Protein AF-A0A954KFU0-F1 (afdb_monomer_lite)

Structure (mmCIF, N/CA/C/O backbone):
data_AF-A0A954KFU0-F1
#
_entry.id   AF-A0A954KFU0-F1
#
loop_
_atom_site.group_PDB
_atom_site.id
_atom_site.type_symbol
_atom_site.label_atom_id
_atom_site.label_alt_id
_atom_site.label_comp_id
_atom_site.label_asym_id
_atom_site.label_entity_id
_atom_site.label_seq_id
_atom_site.pdbx_PDB_ins_code
_atom_site.Cartn_x
_atom_site.Cartn_y
_atom_site.Cartn_z
_atom_site.occupancy
_atom_site.B_iso_or_equiv
_atom_site.auth_seq_id
_atom_site.auth_comp_id
_atom_site.auth_asym_id
_atom_site.auth_atom_id
_atom_site.pdbx_PDB_model_num
ATOM 1 N N . MET A 1 1 ? -30.021 -4.198 41.284 1.00 68.00 1 MET A N 1
ATOM 2 C CA . MET A 1 1 ? -28.961 -3.948 40.284 1.00 68.00 1 MET A CA 1
ATOM 3 C C . MET A 1 1 ? -28.000 -5.117 40.344 1.00 68.00 1 MET A C 1
ATOM 5 O O . MET A 1 1 ? -27.569 -5.453 41.439 1.00 68.00 1 MET A O 1
ATOM 9 N N . SER A 1 2 ? -27.758 -5.790 39.220 1.00 88.75 2 SER A N 1
ATOM 10 C CA . SER A 1 2 ? -26.767 -6.870 39.154 1.00 88.75 2 SER A CA 1
ATOM 11 C C . SER A 1 2 ? -25.375 -6.255 38.984 1.00 88.75 2 SER A C 1
ATOM 13 O O . SER A 1 2 ? -25.244 -5.208 38.348 1.00 88.75 2 SER A O 1
ATOM 15 N N . VAL A 1 3 ? -24.348 -6.870 39.563 1.00 94.94 3 VAL A N 1
ATOM 16 C CA . VAL A 1 3 ? -22.954 -6.406 39.491 1.00 94.94 3 VAL A CA 1
ATOM 17 C C . VAL A 1 3 ? -22.068 -7.507 38.923 1.00 94.94 3 VAL A C 1
ATOM 19 O O . VAL A 1 3 ? -22.345 -8.693 39.093 1.00 94.94 3 VAL A O 1
ATOM 22 N N . LYS A 1 4 ? -20.997 -7.113 38.236 1.00 95.06 4 LYS A N 1
ATOM 23 C CA . LYS A 1 4 ? -19.943 -8.012 37.746 1.00 95.06 4 LYS A CA 1
ATOM 24 C C . LYS A 1 4 ? -18.574 -7.409 38.056 1.00 95.06 4 LYS A C 1
ATOM 26 O O . LYS A 1 4 ? -18.468 -6.205 38.284 1.00 95.06 4 LYS A O 1
ATOM 31 N N . LYS A 1 5 ? -17.520 -8.226 38.041 1.00 95.75 5 LYS A N 1
ATOM 32 C CA . LYS A 1 5 ? -16.142 -7.722 38.133 1.00 95.75 5 LYS A CA 1
ATOM 33 C C . LYS A 1 5 ? -15.626 -7.320 36.757 1.00 95.75 5 LYS A C 1
ATOM 35 O O . LYS A 1 5 ? -15.863 -8.017 35.771 1.00 95.75 5 LYS A O 1
ATOM 40 N N . CYS A 1 6 ? -14.912 -6.202 36.693 1.00 93.88 6 CYS A N 1
ATOM 41 C CA . CYS A 1 6 ? -14.172 -5.809 35.501 1.00 93.88 6 CYS A CA 1
ATOM 42 C C . CYS A 1 6 ? -13.038 -6.825 35.235 1.00 93.88 6 CYS A C 1
ATOM 44 O O . CYS A 1 6 ? -12.229 -7.048 36.134 1.00 93.88 6 CYS A O 1
ATOM 46 N N . PRO A 1 7 ? -12.911 -7.409 34.030 1.00 91.06 7 PRO A N 1
ATOM 47 C CA . PRO A 1 7 ? -11.851 -8.372 33.719 1.00 91.06 7 PRO A CA 1
ATOM 48 C C . PRO A 1 7 ? -10.450 -7.740 33.644 1.00 91.06 7 PRO A C 1
ATOM 50 O O . PRO A 1 7 ? -9.463 -8.465 33.647 1.00 91.06 7 PRO A O 1
ATOM 53 N N . PHE A 1 8 ? -10.353 -6.406 33.588 1.00 91.88 8 PHE A N 1
ATOM 54 C CA . PHE A 1 8 ? -9.085 -5.680 33.448 1.00 91.88 8 PHE A CA 1
ATOM 55 C C . PHE A 1 8 ? -8.528 -5.167 34.779 1.00 91.88 8 PHE A C 1
ATOM 57 O O . PHE A 1 8 ? -7.338 -5.294 35.037 1.00 91.88 8 PHE A O 1
ATOM 64 N N . CYS A 1 9 ? -9.381 -4.588 35.633 1.00 95.50 9 CYS A N 1
ATOM 65 C CA . CYS A 1 9 ? -8.960 -3.988 36.907 1.00 95.50 9 CYS A CA 1
ATOM 66 C C . CYS A 1 9 ? -9.577 -4.650 38.148 1.00 95.50 9 CYS A C 1
ATOM 68 O O . CYS A 1 9 ? -9.361 -4.164 39.249 1.00 95.50 9 CYS A O 1
ATOM 70 N N . ALA A 1 10 ? -10.367 -5.718 37.985 1.00 95.06 10 ALA A N 1
ATOM 71 C CA . ALA A 1 10 ? -11.030 -6.490 39.048 1.00 95.06 10 ALA A CA 1
ATOM 72 C C . ALA A 1 10 ? -12.052 -5.744 39.935 1.00 95.06 10 ALA A C 1
ATOM 74 O O . ALA A 1 10 ? -12.708 -6.384 40.760 1.00 95.06 10 ALA A O 1
ATOM 75 N N . GLU A 1 11 ? -12.240 -4.440 39.728 1.00 97.00 11 GLU A N 1
ATOM 76 C CA . GLU A 1 11 ? -13.223 -3.620 40.447 1.00 97.00 11 GLU A CA 1
ATOM 77 C C . GLU A 1 11 ? -14.678 -3.982 40.115 1.00 97.00 11 GLU A C 1
ATOM 79 O O . GLU A 1 11 ? -14.992 -4.464 39.017 1.00 97.00 11 GLU A O 1
ATOM 84 N N . GLU A 1 12 ? -15.577 -3.704 41.062 1.00 96.94 12 GLU A N 1
ATOM 85 C CA . GLU A 1 12 ? -17.015 -3.935 40.916 1.00 96.94 12 GLU A CA 1
ATOM 86 C C . GLU A 1 12 ? -17.689 -2.861 40.052 1.00 96.94 12 GLU A C 1
ATOM 88 O O . GLU A 1 12 ? -17.575 -1.652 40.267 1.00 96.94 12 GLU A O 1
ATOM 93 N N . ILE A 1 13 ? -18.437 -3.321 39.052 1.00 95.56 13 ILE A N 1
ATOM 94 C CA . ILE A 1 13 ? -19.132 -2.490 38.069 1.00 95.56 13 ILE A CA 1
ATOM 95 C C . ILE A 1 13 ? -20.565 -2.995 37.865 1.00 95.56 13 ILE A C 1
ATOM 97 O O . ILE A 1 13 ? -20.880 -4.149 38.165 1.00 95.56 13 ILE A O 1
ATOM 101 N N . ALA A 1 14 ? -21.443 -2.145 37.324 1.00 94.38 14 ALA A N 1
ATOM 102 C CA . ALA A 1 14 ? -22.797 -2.560 36.954 1.00 94.38 14 ALA A CA 1
ATOM 103 C C . ALA A 1 14 ? -22.752 -3.711 35.932 1.00 94.38 14 ALA A C 1
ATOM 105 O O . ALA A 1 14 ? -21.884 -3.736 35.053 1.00 94.38 14 ALA A O 1
ATOM 106 N N . ALA A 1 15 ? -23.678 -4.666 36.025 1.00 92.69 15 ALA A N 1
ATOM 107 C CA . ALA A 1 15 ? -23.741 -5.790 35.090 1.00 92.69 15 ALA A CA 1
ATOM 108 C C . ALA A 1 15 ? -23.921 -5.310 33.640 1.00 92.69 15 ALA A C 1
ATOM 110 O O . ALA A 1 15 ? -23.255 -5.818 32.732 1.00 92.69 15 ALA A O 1
ATOM 111 N N . GLU A 1 16 ? -24.732 -4.269 33.448 1.00 92.31 16 GLU A N 1
ATOM 112 C CA . GLU A 1 16 ? -24.958 -3.567 32.184 1.00 92.31 16 GLU A CA 1
ATOM 113 C C . GLU A 1 16 ? -23.841 -2.580 31.783 1.00 92.31 16 GLU A C 1
ATOM 115 O O . GLU A 1 16 ? -23.951 -1.917 30.754 1.00 92.31 16 GLU A O 1
ATOM 120 N N . ALA A 1 17 ? -22.751 -2.460 32.553 1.00 90.75 17 ALA A N 1
ATOM 121 C CA . ALA A 1 17 ? -21.669 -1.538 32.216 1.00 90.75 17 ALA A CA 1
ATOM 122 C C . ALA A 1 17 ? -20.974 -1.939 30.902 1.00 90.75 17 ALA A C 1
ATOM 124 O O . ALA A 1 17 ? -20.428 -3.042 30.780 1.00 90.75 17 ALA A O 1
ATOM 125 N N . ILE A 1 18 ? -20.962 -0.990 29.960 1.00 90.25 18 ILE A N 1
ATOM 126 C CA . ILE A 1 18 ? -20.237 -1.037 28.679 1.00 90.25 18 ILE A CA 1
ATOM 127 C C . ILE A 1 18 ? -18.798 -0.527 28.856 1.00 90.25 18 ILE A C 1
ATOM 129 O O . ILE A 1 18 ? -17.886 -1.019 28.203 1.00 90.25 18 ILE A O 1
ATOM 133 N N . LYS A 1 19 ? -18.569 0.414 29.782 1.00 88.12 19 LYS A N 1
ATOM 134 C CA . LYS A 1 19 ? -17.253 0.993 30.092 1.00 88.12 19 LYS A CA 1
ATOM 135 C C . LYS A 1 19 ? -16.999 0.955 31.595 1.00 88.12 19 LYS A C 1
ATOM 137 O O . LYS A 1 19 ? -17.879 1.291 32.389 1.00 88.12 19 LYS A O 1
ATOM 142 N N . CYS A 1 20 ? -15.802 0.547 32.002 1.00 93.19 20 CYS A N 1
ATOM 143 C CA . CYS A 1 20 ? -15.426 0.529 33.411 1.00 93.19 20 CYS A CA 1
ATOM 144 C C . CYS A 1 20 ? -15.187 1.956 33.932 1.00 93.19 20 CYS A C 1
ATOM 146 O O . CYS A 1 20 ? -14.346 2.674 33.397 1.00 93.19 20 CYS A O 1
ATOM 148 N N . LYS A 1 21 ? -15.865 2.351 35.019 1.00 92.44 21 LYS A N 1
ATOM 149 C CA . LYS A 1 21 ? -15.682 3.670 35.661 1.00 92.44 21 LYS A CA 1
ATOM 150 C C . LYS A 1 21 ? -14.333 3.850 36.375 1.00 92.44 21 LYS A C 1
ATOM 152 O O . LYS A 1 21 ? -13.960 4.975 36.672 1.00 92.44 21 LYS A O 1
ATOM 157 N N . HIS A 1 22 ? -13.633 2.752 36.672 1.00 93.62 22 HIS A N 1
ATOM 158 C CA . HIS A 1 22 ? -12.373 2.765 37.421 1.00 93.62 22 HIS A CA 1
ATOM 159 C C . HIS A 1 22 ? -11.149 2.833 36.501 1.00 93.62 22 HIS A C 1
ATOM 161 O O . HIS A 1 22 ? -10.277 3.665 36.711 1.00 93.62 22 HIS A O 1
ATOM 167 N N . CYS A 1 23 ? -11.091 1.982 35.467 1.00 90.69 23 CYS A N 1
ATOM 168 C CA . CYS A 1 23 ? -9.953 1.920 34.537 1.00 90.69 23 CYS A CA 1
ATOM 169 C C . CYS A 1 23 ? -10.254 2.441 33.124 1.00 90.69 23 CYS A C 1
ATOM 171 O O . CYS A 1 23 ? -9.355 2.509 32.294 1.00 90.69 23 CYS A O 1
ATOM 173 N N . GLY A 1 24 ? -11.512 2.756 32.803 1.00 85.12 24 GLY A N 1
ATOM 174 C CA . GLY A 1 24 ? -11.903 3.256 31.482 1.00 85.12 24 GLY A CA 1
ATOM 175 C C . GLY A 1 24 ? -11.970 2.209 30.362 1.00 85.12 24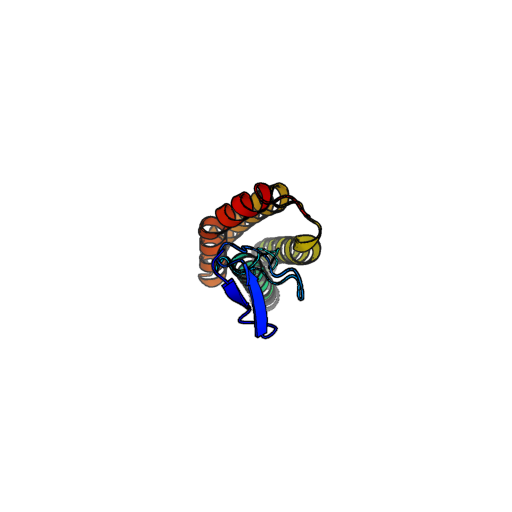 GLY A C 1
ATOM 176 O O . GLY A 1 24 ? -12.345 2.572 29.250 1.00 85.12 24 GLY A O 1
ATOM 177 N N . SER A 1 25 ? -11.654 0.933 30.623 1.00 81.69 25 SER A N 1
ATOM 178 C CA . SER A 1 25 ? -11.690 -0.136 29.608 1.00 81.69 25 SER A CA 1
ATOM 179 C C . SER A 1 25 ? -13.114 -0.440 29.121 1.00 81.69 25 SER A C 1
ATOM 181 O O . SER A 1 25 ? -14.061 -0.421 29.915 1.00 81.69 25 SER A O 1
ATOM 183 N N . MET A 1 26 ? -13.257 -0.744 27.827 1.00 87.31 26 MET A N 1
ATOM 184 C CA . MET A 1 26 ? -14.514 -1.181 27.201 1.00 87.31 26 MET A CA 1
ATOM 185 C C . MET A 1 26 ? -14.768 -2.669 27.488 1.00 87.31 26 MET A C 1
ATOM 187 O O . MET A 1 26 ? -13.843 -3.477 27.495 1.00 87.31 26 MET A O 1
ATOM 191 N N . LEU A 1 27 ? -16.019 -3.027 27.769 1.00 87.12 27 LEU A N 1
ATOM 192 C CA . LEU A 1 27 ? -16.446 -4.334 28.289 1.00 87.12 27 LEU A CA 1
ATOM 193 C C . LEU A 1 27 ? -17.449 -5.045 27.377 1.00 87.12 27 LEU A C 1
ATOM 195 O O . LEU A 1 27 ? -17.886 -6.149 27.695 1.00 87.12 27 LEU A O 1
ATOM 199 N N . ASP A 1 28 ? -17.843 -4.414 26.274 1.00 80.50 28 ASP A N 1
ATOM 200 C CA . ASP A 1 28 ? -18.813 -4.933 25.307 1.00 80.50 28 ASP A CA 1
ATOM 201 C C . ASP A 1 28 ? -18.200 -5.922 24.306 1.00 80.50 28 ASP A C 1
ATOM 203 O O . ASP A 1 28 ? -18.857 -6.318 23.346 1.00 80.50 28 ASP A O 1
ATOM 207 N N . GLY A 1 29 ? -16.942 -6.329 24.514 1.00 64.81 29 GLY A N 1
ATOM 208 C CA . GLY A 1 29 ? -16.229 -7.245 23.624 1.00 64.81 29 GLY A CA 1
ATOM 209 C C . GLY A 1 29 ? -15.911 -6.643 22.255 1.00 64.81 29 GLY A C 1
ATOM 210 O O . GLY A 1 29 ? -15.285 -7.309 21.432 1.00 64.81 29 GLY A O 1
ATOM 211 N N . ARG A 1 30 ? -16.290 -5.382 22.007 1.00 58.53 30 ARG A N 1
ATOM 212 C CA . ARG A 1 30 ? -15.796 -4.632 20.863 1.00 58.53 30 ARG A CA 1
ATOM 213 C C . ARG A 1 30 ? -14.373 -4.222 21.199 1.00 58.53 30 ARG A C 1
ATOM 215 O O . ARG A 1 30 ? -14.136 -3.430 22.110 1.00 58.53 30 ARG A O 1
ATOM 222 N N . THR A 1 31 ? -13.412 -4.792 20.482 1.00 50.41 31 THR A N 1
ATOM 223 C CA . THR A 1 31 ? -12.061 -4.236 20.436 1.00 50.41 31 THR A CA 1
ATOM 224 C C . THR A 1 31 ? -12.201 -2.760 20.088 1.00 50.41 31 THR A C 1
ATOM 226 O O . THR A 1 31 ? -12.849 -2.450 19.080 1.00 50.41 31 THR A O 1
ATOM 229 N N . PRO A 1 32 ? -11.692 -1.842 20.922 1.00 50.84 32 PRO A N 1
ATOM 230 C CA . PRO A 1 32 ? -11.826 -0.441 20.613 1.00 50.84 32 PRO A CA 1
ATOM 231 C C . PRO A 1 32 ? -11.114 -0.181 19.282 1.00 50.84 32 PRO A C 1
ATOM 233 O O . PRO A 1 32 ? -10.062 -0.752 18.999 1.00 50.84 32 PRO A O 1
ATOM 236 N N . VAL A 1 33 ? -11.734 0.651 18.453 1.00 54.34 33 VAL A N 1
ATOM 237 C CA . VAL A 1 33 ? -11.356 0.961 17.065 1.00 54.34 33 VAL A CA 1
ATOM 238 C C . VAL A 1 33 ? -10.097 1.862 17.031 1.00 54.34 33 VAL A C 1
ATOM 240 O O . VAL A 1 33 ? -9.973 2.762 16.213 1.00 54.34 33 VAL A O 1
ATOM 243 N N . PHE A 1 34 ? -9.157 1.659 17.961 1.00 53.72 34 PHE A N 1
ATOM 244 C CA . PHE A 1 34 ? -7.954 2.482 18.123 1.00 53.72 34 PHE A CA 1
ATOM 245 C C . PHE A 1 34 ? -6.797 2.086 17.199 1.00 53.72 34 PHE A C 1
ATOM 247 O O . PHE A 1 34 ? -5.827 2.830 17.120 1.00 53.72 34 PHE A O 1
ATOM 254 N N . ASP A 1 35 ? -6.902 0.996 16.437 1.00 71.44 35 ASP A N 1
ATOM 255 C CA . ASP A 1 35 ? -5.892 0.628 15.436 1.00 71.44 35 ASP A CA 1
ATOM 256 C C . ASP A 1 35 ? -6.134 1.365 14.104 1.00 71.44 35 ASP A C 1
ATOM 258 O O . ASP A 1 35 ? -6.230 0.738 13.050 1.00 71.44 35 ASP A O 1
ATOM 262 N N . TYR A 1 36 ? -6.329 2.689 14.134 1.00 77.12 36 TYR A N 1
ATOM 263 C CA . TYR A 1 36 ? -6.358 3.504 12.915 1.00 77.12 36 TYR A CA 1
ATOM 264 C C . TYR A 1 36 ? -4.963 4.080 12.637 1.00 77.12 36 TYR A C 1
ATOM 266 O O . TYR A 1 36 ? -4.390 4.703 13.530 1.00 77.12 36 TYR A O 1
ATOM 274 N N . PRO A 1 37 ? -4.434 3.964 11.408 1.00 82.81 37 PRO A N 1
ATOM 275 C CA . PRO A 1 37 ? -4.975 3.220 10.270 1.00 82.81 37 PRO A CA 1
ATOM 276 C C . PRO A 1 37 ? -4.803 1.696 10.452 1.00 82.81 37 PRO A C 1
ATOM 278 O O . PRO A 1 37 ? -3.789 1.248 10.990 1.00 82.81 37 PRO A O 1
ATOM 281 N N . PRO A 1 38 ? -5.743 0.866 9.967 1.00 85.25 38 PRO A N 1
ATOM 282 C CA . PRO A 1 38 ? -5.707 -0.569 10.229 1.00 85.25 38 PRO A CA 1
ATOM 283 C C . PRO A 1 38 ? -4.523 -1.243 9.528 1.00 85.25 38 PRO A C 1
ATOM 285 O O . PRO A 1 38 ? -4.295 -1.056 8.330 1.00 85.25 38 PRO A O 1
ATOM 288 N N . VAL A 1 39 ? -3.803 -2.095 10.267 1.00 89.62 39 VAL A N 1
ATOM 289 C CA . VAL A 1 39 ? -2.611 -2.826 9.785 1.00 89.62 39 VAL A CA 1
ATOM 290 C C . VAL A 1 39 ? -2.903 -3.648 8.527 1.00 89.62 39 VAL A C 1
ATOM 292 O O . VAL A 1 39 ? -2.050 -3.782 7.651 1.00 89.62 39 VAL A O 1
ATOM 295 N N . ILE A 1 40 ? -4.134 -4.147 8.389 1.00 90.12 40 ILE A N 1
ATOM 296 C CA . ILE A 1 40 ? -4.580 -4.888 7.201 1.00 90.12 40 ILE A CA 1
ATOM 297 C C . ILE A 1 40 ? -4.561 -4.045 5.914 1.00 90.12 40 ILE A C 1
ATOM 299 O O . ILE A 1 40 ? -4.503 -4.608 4.826 1.00 90.12 40 ILE A O 1
ATOM 303 N N . LEU A 1 41 ? -4.582 -2.713 6.028 1.00 92.69 41 LEU A N 1
ATOM 304 C CA . LEU A 1 41 ? -4.407 -1.780 4.914 1.00 92.69 41 LEU A CA 1
ATOM 305 C C . LEU A 1 41 ? -2.965 -1.279 4.804 1.00 92.69 41 LEU A C 1
ATOM 307 O O . LEU A 1 41 ? -2.401 -1.285 3.713 1.00 92.69 41 LEU A O 1
ATOM 311 N N . THR A 1 42 ? -2.342 -0.853 5.904 1.00 93.19 42 THR A N 1
ATOM 312 C CA . THR A 1 42 ? -0.993 -0.263 5.842 1.00 93.19 42 THR A CA 1
ATOM 313 C C . THR A 1 42 ? 0.101 -1.289 5.546 1.00 93.19 42 THR A C 1
ATOM 315 O O . THR A 1 42 ? 1.065 -0.965 4.850 1.00 93.19 42 THR A O 1
ATOM 318 N N . GLY A 1 43 ? -0.073 -2.539 5.984 1.00 94.94 43 GLY A N 1
ATOM 319 C CA . GLY A 1 43 ? 0.840 -3.647 5.703 1.00 94.94 43 GLY A CA 1
ATOM 320 C C . GLY A 1 43 ? 1.023 -3.899 4.201 1.00 94.94 43 GLY A C 1
ATOM 321 O O . GLY A 1 43 ? 2.149 -3.783 3.711 1.00 94.94 43 GLY A O 1
ATOM 322 N N . PRO A 1 44 ? -0.052 -4.178 3.435 1.00 96.75 44 PRO A N 1
ATOM 323 C CA . PRO A 1 44 ? 0.032 -4.347 1.984 1.00 96.75 44 PRO A CA 1
ATOM 324 C C . PRO A 1 44 ? 0.644 -3.153 1.240 1.00 96.75 44 PRO A C 1
ATOM 326 O O . PRO A 1 44 ? 1.397 -3.370 0.293 1.00 96.75 44 PRO A O 1
ATOM 329 N N . ILE A 1 45 ? 0.381 -1.911 1.675 1.00 96.62 45 ILE A N 1
ATOM 330 C CA . ILE A 1 45 ? 0.983 -0.702 1.076 1.00 96.62 45 ILE A CA 1
ATOM 331 C C . ILE A 1 45 ? 2.507 -0.737 1.215 1.00 96.62 45 ILE A C 1
ATOM 333 O O . ILE A 1 45 ? 3.222 -0.525 0.238 1.00 96.62 45 ILE A O 1
ATOM 337 N N . MET A 1 46 ? 3.013 -1.030 2.415 1.00 96.88 46 MET A N 1
ATOM 338 C CA . MET A 1 46 ? 4.452 -1.030 2.681 1.00 96.88 46 MET A CA 1
ATOM 339 C C . MET A 1 46 ? 5.168 -2.195 1.987 1.00 96.88 46 MET A C 1
ATOM 341 O O . MET A 1 46 ? 6.237 -2.001 1.408 1.00 96.88 46 MET A O 1
ATOM 345 N N . VAL A 1 47 ? 4.566 -3.390 1.997 1.00 97.44 47 VAL A N 1
ATOM 346 C CA . VAL A 1 47 ? 5.104 -4.567 1.292 1.00 97.44 47 VAL A CA 1
ATOM 347 C C . VAL A 1 47 ? 5.196 -4.302 -0.212 1.00 97.44 47 VAL A C 1
ATOM 349 O O . VAL A 1 47 ? 6.243 -4.553 -0.812 1.00 97.44 47 VAL A O 1
ATOM 352 N N . SER A 1 48 ? 4.138 -3.743 -0.808 1.00 97.12 48 SER A N 1
ATOM 353 C CA . SER A 1 48 ? 4.118 -3.370 -2.226 1.00 97.12 48 SER A CA 1
ATOM 354 C C . SER A 1 48 ? 5.185 -2.320 -2.551 1.00 97.12 48 SER A C 1
ATOM 356 O O . SER A 1 48 ? 5.958 -2.517 -3.487 1.00 97.12 48 SER A O 1
ATOM 358 N N . ALA A 1 49 ? 5.327 -1.272 -1.730 1.00 97.75 49 ALA A N 1
ATOM 359 C CA . ALA A 1 49 ? 6.316 -0.212 -1.945 1.00 97.75 49 ALA A CA 1
ATOM 360 C C . ALA A 1 49 ? 7.753 -0.729 -2.002 1.00 97.75 49 ALA A C 1
ATOM 362 O O . ALA A 1 49 ? 8.497 -0.416 -2.935 1.00 97.75 49 ALA A O 1
ATOM 363 N N . VAL A 1 50 ? 8.143 -1.551 -1.024 1.00 98.00 50 VAL A N 1
ATOM 364 C CA . VAL A 1 50 ? 9.483 -2.151 -0.986 1.00 98.00 50 VAL A CA 1
ATOM 365 C C . VAL A 1 50 ? 9.710 -2.999 -2.233 1.00 98.00 50 VAL A C 1
ATOM 367 O O . VAL A 1 50 ? 10.744 -2.883 -2.888 1.00 98.00 50 VAL A O 1
ATOM 370 N N . TRP A 1 51 ? 8.727 -3.815 -2.609 1.00 97.81 51 TRP A N 1
ATOM 371 C CA . TRP A 1 51 ? 8.848 -4.688 -3.768 1.00 97.81 51 TRP A CA 1
ATOM 372 C C . TRP A 1 51 ? 8.890 -3.937 -5.102 1.00 97.81 51 TRP A C 1
ATOM 374 O O . TRP A 1 51 ? 9.643 -4.315 -6.002 1.00 97.81 51 TRP A O 1
ATOM 384 N N . ASN A 1 52 ? 8.134 -2.848 -5.231 1.00 96.56 52 ASN A N 1
ATOM 385 C CA . ASN A 1 52 ? 8.162 -1.970 -6.396 1.00 96.56 52 ASN A CA 1
ATOM 386 C C . ASN A 1 52 ? 9.530 -1.287 -6.539 1.00 96.56 52 ASN A C 1
ATOM 388 O O . ASN A 1 52 ? 10.056 -1.222 -7.648 1.00 96.56 52 ASN A O 1
ATOM 392 N N . LEU A 1 53 ? 10.171 -0.871 -5.438 1.00 97.00 53 LEU A N 1
ATOM 393 C CA . LEU A 1 53 ? 11.549 -0.361 -5.475 1.00 97.00 53 LEU A CA 1
ATOM 394 C C . LEU A 1 53 ? 12.553 -1.431 -5.911 1.00 97.00 53 LEU A C 1
ATOM 396 O O . LEU A 1 53 ? 13.408 -1.149 -6.748 1.00 97.00 53 LEU A O 1
ATOM 400 N N . LEU A 1 54 ? 12.438 -2.659 -5.394 1.00 95.62 54 LEU A N 1
ATOM 401 C CA . LEU A 1 54 ? 13.299 -3.776 -5.803 1.00 95.62 54 LEU A CA 1
ATOM 402 C C . LEU A 1 54 ? 13.117 -4.111 -7.289 1.00 95.62 54 LEU A C 1
ATOM 404 O O . LEU A 1 54 ? 14.096 -4.298 -8.009 1.00 95.62 54 LEU A O 1
ATOM 408 N N . THR A 1 55 ? 11.871 -4.131 -7.761 1.00 93.12 55 THR A N 1
ATOM 409 C CA . THR A 1 55 ? 11.529 -4.384 -9.166 1.00 93.12 55 THR A CA 1
ATOM 410 C C . THR A 1 55 ? 12.052 -3.265 -10.065 1.00 93.12 55 THR A C 1
ATOM 412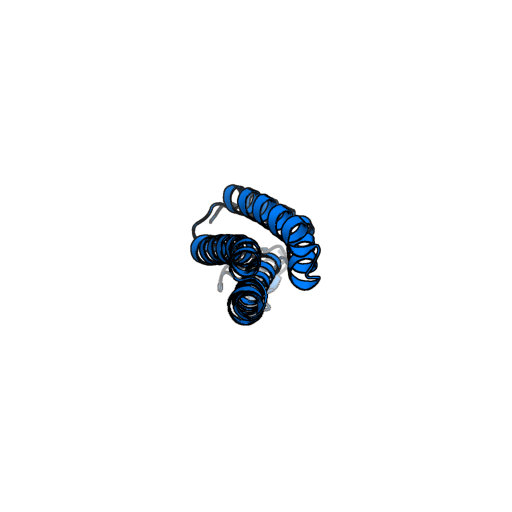 O O . THR A 1 55 ? 12.684 -3.537 -11.084 1.00 93.12 55 THR A O 1
ATOM 415 N N . GLY A 1 56 ? 11.852 -2.004 -9.676 1.00 92.94 56 GLY A N 1
ATOM 416 C CA . GLY A 1 56 ? 12.377 -0.843 -10.391 1.00 92.94 56 GLY A CA 1
ATOM 417 C C . GLY A 1 56 ? 13.906 -0.839 -10.447 1.00 92.94 56 GLY A C 1
ATOM 418 O O . GLY A 1 56 ? 14.475 -0.605 -11.510 1.00 92.94 56 GLY A O 1
ATOM 419 N N . ALA A 1 57 ? 14.577 -1.177 -9.343 1.00 93.19 57 ALA A N 1
ATOM 420 C CA . ALA A 1 57 ? 16.028 -1.329 -9.305 1.00 93.19 57 ALA A CA 1
ATOM 421 C C . ALA A 1 57 ? 16.496 -2.461 -10.230 1.00 93.19 57 ALA A C 1
ATOM 423 O O . ALA A 1 57 ? 17.417 -2.251 -11.013 1.00 93.19 57 ALA A O 1
ATOM 424 N N . TRP A 1 58 ? 15.840 -3.626 -10.208 1.00 92.00 58 TRP A N 1
ATOM 425 C CA . TRP A 1 58 ? 16.153 -4.742 -11.106 1.00 92.00 58 TRP A CA 1
ATOM 426 C C . TRP A 1 58 ? 16.047 -4.331 -12.580 1.00 92.00 58 TRP A C 1
ATOM 428 O O . TRP A 1 58 ? 17.003 -4.474 -13.336 1.00 92.00 58 TRP A O 1
ATOM 438 N N . TRP A 1 59 ? 14.924 -3.737 -12.993 1.00 89.62 59 TRP A N 1
ATOM 439 C CA . TRP A 1 59 ? 14.753 -3.268 -14.373 1.00 89.62 59 TRP A CA 1
ATOM 440 C C . TRP A 1 59 ? 15.698 -2.123 -14.746 1.00 89.62 59 TRP A C 1
ATOM 442 O O . TRP A 1 59 ? 16.142 -2.054 -15.891 1.00 89.62 59 TRP A O 1
ATOM 452 N N . GLY A 1 60 ? 16.060 -1.273 -13.785 1.00 86.62 60 GLY A N 1
ATOM 453 C CA . GLY A 1 60 ? 17.084 -0.249 -13.947 1.00 86.62 60 GLY A CA 1
ATOM 454 C C . GLY A 1 60 ? 18.457 -0.864 -14.205 1.00 86.62 60 GLY A C 1
ATOM 455 O O . GLY A 1 60 ? 19.018 -0.680 -15.275 1.00 86.62 60 GLY A O 1
ATOM 456 N N . PHE A 1 61 ? 18.996 -1.640 -13.266 1.00 86.44 61 PHE A N 1
ATOM 457 C CA . PHE A 1 61 ? 20.356 -2.177 -13.357 1.00 86.44 61 PHE A CA 1
ATOM 458 C C . PHE A 1 61 ? 20.509 -3.253 -14.440 1.00 86.44 61 PHE A C 1
ATOM 460 O O . PHE A 1 61 ? 21.467 -3.213 -15.209 1.00 86.44 61 PHE A O 1
ATOM 467 N N . SER A 1 62 ? 19.571 -4.197 -14.533 1.00 80.44 62 SER A N 1
ATOM 468 C CA . SER A 1 62 ? 19.635 -5.313 -15.485 1.00 80.44 62 SER A CA 1
ATOM 469 C C . SER A 1 62 ? 19.192 -4.907 -16.893 1.00 80.44 62 SER A C 1
ATOM 471 O O . SER A 1 62 ? 19.739 -5.396 -17.881 1.00 80.44 62 SER A O 1
ATOM 473 N N . GLY A 1 63 ? 18.221 -3.991 -17.006 1.00 65.00 63 GLY A N 1
ATOM 474 C CA . GLY A 1 63 ? 17.729 -3.495 -18.295 1.00 65.00 63 GLY A CA 1
ATOM 475 C C . GLY A 1 63 ? 18.741 -2.608 -19.025 1.00 65.00 63 GLY A C 1
ATOM 476 O O . GLY A 1 63 ? 18.802 -2.640 -20.256 1.00 65.00 63 GLY A O 1
ATOM 477 N N . ILE A 1 64 ? 19.596 -1.891 -18.281 1.00 63.06 64 ILE A N 1
ATOM 478 C CA . ILE A 1 64 ? 20.703 -1.093 -18.837 1.00 63.06 64 ILE A CA 1
ATOM 479 C C . ILE A 1 64 ? 21.671 -1.947 -19.666 1.00 63.06 64 ILE A C 1
ATOM 481 O O . ILE A 1 64 ? 22.218 -1.451 -20.648 1.00 63.06 64 ILE A O 1
ATOM 485 N N . SER A 1 65 ? 21.846 -3.230 -19.335 1.00 65.50 65 SER A N 1
ATOM 486 C CA . SER A 1 65 ? 22.796 -4.096 -20.042 1.00 65.50 65 SER A CA 1
ATOM 487 C C . SER A 1 65 ? 22.333 -4.541 -21.435 1.00 65.50 65 SER A C 1
ATOM 489 O O . SER A 1 65 ? 23.176 -4.940 -22.232 1.00 65.50 65 SER A O 1
ATOM 491 N N . TRP A 1 66 ? 21.030 -4.477 -21.745 1.00 64.75 66 TRP A N 1
ATOM 492 C CA . TRP A 1 66 ? 20.484 -5.029 -22.995 1.00 64.75 66 TRP A CA 1
ATOM 493 C C . TRP A 1 66 ? 19.750 -3.985 -23.835 1.00 64.75 66 TRP A C 1
ATOM 495 O O . TRP A 1 66 ? 19.894 -4.034 -25.047 1.00 64.75 66 TRP A O 1
ATOM 505 N N .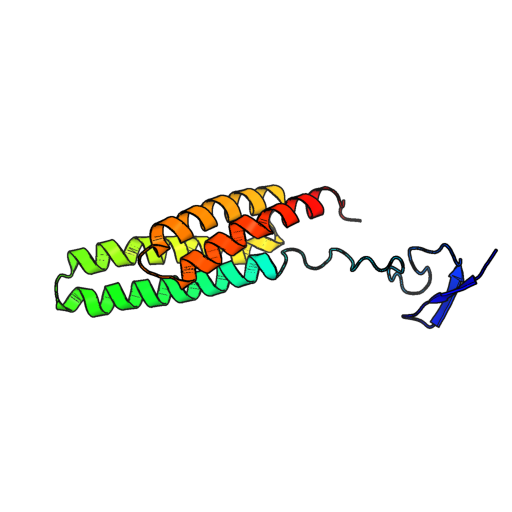 LEU A 1 67 ? 19.018 -3.031 -23.233 1.00 79.00 67 LEU A N 1
ATOM 506 C CA . LEU A 1 67 ? 18.386 -1.893 -23.923 1.00 79.00 67 LEU A CA 1
ATOM 507 C C . LEU A 1 67 ? 18.036 -0.782 -22.891 1.00 79.00 67 LEU A C 1
ATOM 509 O O . LEU A 1 67 ? 16.950 -0.799 -22.298 1.00 79.00 67 LEU A O 1
ATOM 513 N N . PRO A 1 68 ? 18.923 0.205 -22.656 1.00 76.62 68 PRO A N 1
ATOM 514 C CA . PRO A 1 68 ? 18.832 1.112 -21.503 1.00 76.62 68 PRO A CA 1
ATOM 515 C C . PRO A 1 68 ? 17.553 1.956 -21.461 1.00 76.62 68 PRO A C 1
ATOM 517 O O . PRO A 1 68 ? 17.010 2.208 -20.386 1.00 76.62 68 PRO A O 1
ATOM 520 N N . CYS A 1 69 ? 17.016 2.334 -22.621 1.00 83.88 69 CYS A N 1
ATOM 521 C CA . CYS A 1 69 ? 15.783 3.116 -22.702 1.00 83.88 69 CYS A CA 1
ATOM 522 C C . CYS A 1 69 ? 14.538 2.319 -22.275 1.00 83.88 69 CYS A C 1
ATOM 524 O O . CYS A 1 69 ? 13.634 2.887 -21.666 1.00 83.88 69 CYS A O 1
ATOM 526 N N . ILE A 1 70 ? 14.489 1.010 -22.558 1.00 86.62 70 ILE A N 1
ATOM 527 C CA . ILE A 1 70 ? 13.347 0.158 -22.183 1.00 86.62 70 ILE A CA 1
ATOM 528 C C . ILE A 1 70 ? 13.366 -0.121 -20.681 1.00 86.62 70 ILE A C 1
ATOM 530 O O . ILE A 1 70 ? 12.329 -0.012 -20.029 1.00 86.62 70 ILE A O 1
ATOM 534 N N . GLY A 1 71 ? 14.542 -0.423 -20.119 1.00 86.38 71 GLY A N 1
ATOM 535 C CA . GLY A 1 71 ? 14.694 -0.645 -18.678 1.00 86.38 71 GLY A CA 1
ATOM 536 C C . GLY A 1 71 ? 14.234 0.560 -17.858 1.00 86.38 71 GLY A C 1
ATOM 537 O O . GLY A 1 71 ? 13.455 0.406 -16.920 1.00 86.38 71 GLY A O 1
ATOM 538 N N . LEU A 1 72 ? 14.628 1.772 -18.268 1.00 88.31 72 LEU A N 1
ATOM 539 C CA . LEU A 1 72 ? 14.192 3.008 -17.617 1.00 88.31 72 LEU A CA 1
ATOM 540 C C . LEU A 1 72 ? 12.677 3.226 -17.747 1.00 88.31 72 LEU A C 1
ATOM 542 O O . LEU A 1 72 ? 12.025 3.561 -16.760 1.00 88.31 72 LEU A O 1
ATOM 546 N N . PHE A 1 73 ? 12.110 3.003 -18.936 1.00 90.94 73 PHE A N 1
ATOM 547 C CA . PHE A 1 73 ? 10.671 3.159 -19.168 1.00 90.94 73 PHE A CA 1
ATOM 548 C C . PHE A 1 73 ? 9.834 2.229 -18.280 1.00 90.94 73 PHE A C 1
ATOM 550 O O . PHE A 1 73 ? 8.787 2.638 -17.785 1.00 90.94 73 PHE A O 1
ATOM 557 N N . ILE A 1 74 ? 10.313 1.006 -18.033 1.00 90.19 74 ILE A N 1
ATOM 558 C CA . ILE A 1 74 ? 9.661 0.055 -17.125 1.00 90.19 74 ILE A CA 1
ATOM 559 C C . ILE A 1 74 ? 9.911 0.434 -15.661 1.00 90.19 74 ILE A C 1
ATOM 561 O O . ILE A 1 74 ? 8.984 0.388 -14.862 1.00 90.19 74 ILE A O 1
ATOM 565 N N . ALA A 1 75 ? 11.128 0.832 -15.286 1.00 92.19 75 ALA A N 1
ATOM 566 C CA . ALA A 1 75 ? 11.481 1.124 -13.896 1.00 92.19 75 ALA A CA 1
ATOM 567 C C . ALA A 1 75 ? 10.763 2.361 -13.326 1.00 92.19 75 ALA A C 1
ATOM 569 O O . ALA A 1 75 ? 10.331 2.347 -12.172 1.00 92.19 75 ALA A O 1
ATOM 570 N N . VAL A 1 76 ? 10.611 3.424 -14.122 1.00 94.06 76 VAL A N 1
ATOM 571 C CA . VAL A 1 76 ? 10.007 4.699 -13.695 1.00 94.06 76 VAL A CA 1
ATOM 572 C C . VAL A 1 76 ? 8.611 4.540 -13.069 1.00 94.06 76 VAL A C 1
ATOM 574 O O . VAL A 1 76 ? 8.431 5.025 -11.951 1.00 94.06 76 VAL A O 1
ATOM 577 N N . PRO A 1 77 ? 7.621 3.868 -13.691 1.00 95.44 77 PRO A N 1
ATOM 578 C CA . PRO A 1 77 ? 6.300 3.716 -13.084 1.00 95.44 77 PRO A CA 1
ATOM 579 C C . PRO A 1 77 ? 6.327 2.936 -11.762 1.00 95.44 77 PRO A C 1
ATOM 581 O O . PRO A 1 77 ? 5.565 3.281 -10.862 1.00 95.44 77 PRO A O 1
ATOM 584 N N . TYR A 1 78 ? 7.228 1.959 -11.592 1.00 95.44 78 TYR A N 1
ATOM 585 C CA . TYR A 1 78 ? 7.392 1.255 -10.311 1.00 95.44 78 TYR A CA 1
ATOM 586 C C . TYR A 1 78 ? 7.917 2.181 -9.214 1.00 95.44 78 TYR A C 1
ATOM 588 O O . TYR A 1 78 ? 7.399 2.170 -8.099 1.00 95.44 78 TYR A O 1
ATOM 596 N N . VAL A 1 79 ? 8.903 3.025 -9.529 1.00 96.31 79 VAL A N 1
ATOM 597 C CA . VAL A 1 79 ? 9.440 4.006 -8.574 1.00 96.31 79 VAL A CA 1
ATOM 598 C C . VAL A 1 79 ? 8.389 5.059 -8.215 1.00 96.31 79 VAL A C 1
ATOM 600 O O . VAL A 1 79 ? 8.248 5.411 -7.046 1.00 96.31 79 VAL A O 1
ATOM 603 N N . ILE A 1 80 ? 7.615 5.531 -9.197 1.00 97.31 80 ILE A N 1
ATOM 604 C CA . ILE A 1 80 ? 6.515 6.478 -8.972 1.00 97.31 80 ILE A CA 1
ATOM 605 C C . ILE A 1 80 ? 5.442 5.854 -8.071 1.00 97.31 80 ILE A C 1
ATOM 607 O O . ILE A 1 80 ? 5.006 6.492 -7.113 1.00 97.31 80 ILE A O 1
ATOM 611 N N . LEU A 1 81 ? 5.030 4.611 -8.341 1.00 97.12 81 LEU A N 1
ATOM 612 C CA . LEU A 1 81 ? 4.042 3.918 -7.513 1.00 97.12 81 LEU A CA 1
ATOM 613 C C . LEU A 1 81 ? 4.554 3.735 -6.079 1.00 97.12 81 LEU A C 1
ATOM 615 O O . LEU A 1 81 ? 3.857 4.123 -5.143 1.00 97.12 81 LEU A O 1
ATOM 619 N N . ALA A 1 82 ? 5.793 3.261 -5.914 1.00 97.81 82 ALA A N 1
ATOM 620 C CA . ALA A 1 82 ? 6.425 3.118 -4.605 1.00 97.81 82 ALA A CA 1
ATOM 621 C C . ALA A 1 82 ? 6.482 4.443 -3.835 1.00 97.81 82 ALA A C 1
ATOM 623 O O . ALA A 1 82 ? 6.207 4.483 -2.636 1.00 97.81 82 ALA A O 1
ATOM 624 N N . TYR A 1 83 ? 6.786 5.550 -4.518 1.00 98.12 83 TYR A N 1
ATOM 625 C CA . TYR A 1 83 ? 6.765 6.879 -3.914 1.00 98.12 83 TYR A CA 1
ATOM 626 C C . TYR A 1 83 ? 5.374 7.239 -3.371 1.00 98.12 83 TYR A C 1
ATOM 628 O O . TYR A 1 83 ? 5.258 7.669 -2.222 1.00 98.12 83 TYR A O 1
ATOM 636 N N . TYR A 1 84 ? 4.309 7.029 -4.151 1.00 98.19 84 TYR A N 1
ATOM 637 C CA . TYR A 1 84 ? 2.943 7.305 -3.697 1.00 98.19 84 TYR A CA 1
ATOM 638 C C . TYR A 1 84 ? 2.482 6.372 -2.569 1.00 98.19 84 TYR A C 1
ATOM 640 O O . TYR A 1 84 ? 1.750 6.814 -1.679 1.00 98.19 84 TYR A O 1
ATOM 648 N N . GLU A 1 85 ? 2.919 5.113 -2.569 1.00 97.94 85 GLU A N 1
ATOM 649 C CA . GLU A 1 85 ? 2.658 4.156 -1.490 1.00 97.94 85 GLU A CA 1
ATOM 650 C C . GLU A 1 85 ? 3.325 4.606 -0.184 1.00 97.94 85 GLU A C 1
ATOM 652 O O . GLU A 1 85 ? 2.647 4.721 0.837 1.00 97.94 85 GLU A O 1
ATOM 657 N N . ILE A 1 86 ? 4.612 4.969 -0.226 1.00 98.06 86 ILE A N 1
ATOM 658 C CA . ILE A 1 86 ? 5.355 5.484 0.936 1.00 98.06 86 ILE A CA 1
ATOM 659 C C . ILE A 1 86 ? 4.725 6.783 1.444 1.00 98.06 86 ILE A C 1
ATOM 661 O O . ILE A 1 86 ? 4.495 6.930 2.643 1.00 98.06 86 ILE A O 1
ATOM 665 N N . MET A 1 87 ? 4.388 7.710 0.544 1.00 97.12 87 MET A N 1
ATOM 666 C CA . MET A 1 87 ? 3.714 8.961 0.904 1.00 97.12 87 MET A CA 1
ATOM 667 C C . MET A 1 87 ? 2.348 8.723 1.546 1.00 97.12 87 MET A C 1
ATOM 669 O O . MET A 1 87 ? 1.963 9.451 2.460 1.00 97.12 87 MET A O 1
ATOM 673 N N . THR A 1 88 ? 1.598 7.725 1.079 1.00 96.56 88 THR A N 1
ATOM 674 C CA . THR A 1 88 ? 0.296 7.386 1.662 1.00 96.56 88 THR A CA 1
ATOM 675 C C . THR A 1 88 ? 0.467 6.735 3.026 1.00 96.56 88 THR A C 1
ATOM 677 O O . THR A 1 88 ? -0.220 7.138 3.957 1.00 96.56 88 THR A O 1
ATOM 680 N N . PHE A 1 89 ? 1.423 5.815 3.175 1.00 96.38 89 PHE A N 1
ATOM 681 C CA . PHE A 1 89 ? 1.755 5.185 4.451 1.00 96.38 89 PHE A CA 1
ATOM 682 C C . PHE A 1 89 ? 2.171 6.220 5.505 1.00 96.38 89 PHE A C 1
ATOM 684 O O . PHE A 1 89 ? 1.590 6.263 6.583 1.00 96.38 89 PHE A O 1
ATOM 691 N N . GLN A 1 90 ? 3.098 7.122 5.168 1.00 96.19 90 GLN A N 1
ATOM 692 C CA . GLN A 1 90 ? 3.572 8.170 6.081 1.00 96.19 90 GLN A CA 1
ATOM 693 C C . GLN A 1 90 ? 2.474 9.150 6.506 1.00 96.19 90 GLN A C 1
ATOM 695 O O . GLN A 1 90 ? 2.550 9.730 7.583 1.00 96.19 90 GLN A O 1
ATOM 700 N N . ARG A 1 91 ? 1.463 9.372 5.657 1.00 95.19 91 ARG A N 1
ATOM 701 C CA . ARG A 1 91 ? 0.353 10.285 5.960 1.00 95.19 91 ARG A CA 1
ATOM 702 C C . ARG A 1 91 ? -0.856 9.586 6.567 1.00 95.19 91 ARG A C 1
ATOM 704 O O . ARG A 1 91 ? -1.764 10.290 6.996 1.00 95.19 91 ARG A O 1
ATOM 711 N N . ALA A 1 92 ? -0.890 8.255 6.605 1.00 92.19 92 ALA A N 1
ATOM 712 C CA . ALA A 1 92 ? -2.098 7.487 6.892 1.00 92.19 92 ALA A CA 1
ATOM 713 C C . ALA A 1 92 ? -2.759 7.860 8.234 1.00 92.19 92 ALA A C 1
ATOM 715 O O . ALA A 1 92 ? -3.981 7.940 8.290 1.00 92.19 92 ALA A O 1
ATOM 716 N N . GLU A 1 93 ? -1.975 8.194 9.264 1.00 89.94 93 GLU A N 1
ATOM 717 C CA . GLU A 1 93 ? -2.475 8.637 10.580 1.00 89.94 93 GLU A CA 1
ATOM 718 C C . GLU A 1 93 ? -3.117 10.033 10.570 1.00 89.94 93 GLU A C 1
ATOM 720 O O . GLU A 1 93 ? -3.984 10.332 11.383 1.00 89.94 93 GLU A O 1
ATOM 725 N N . THR A 1 94 ? -2.704 10.900 9.644 1.00 89.88 94 THR A N 1
ATOM 726 C CA . THR A 1 94 ? -3.180 12.296 9.559 1.00 89.88 94 THR A CA 1
ATOM 727 C C . THR A 1 94 ? -4.325 12.483 8.570 1.00 89.88 94 THR A C 1
ATOM 729 O O . THR A 1 94 ? -4.971 13.530 8.548 1.00 89.88 94 THR A O 1
ATOM 732 N N . LEU A 1 95 ? -4.561 11.490 7.713 1.00 90.88 95 LEU A N 1
ATOM 733 C CA . LEU A 1 95 ? -5.629 11.523 6.726 1.00 90.88 95 LEU A CA 1
ATOM 734 C C . LEU A 1 95 ? -6.956 11.144 7.374 1.00 90.88 95 LEU A C 1
ATOM 736 O O . LEU A 1 95 ? -7.025 10.232 8.198 1.00 90.88 95 LEU A O 1
ATOM 740 N N . THR A 1 96 ? -8.028 11.798 6.933 1.00 91.00 96 THR A N 1
ATOM 741 C CA . THR A 1 96 ? -9.382 11.369 7.280 1.00 91.00 96 THR A CA 1
ATOM 742 C C . THR A 1 96 ? -9.672 9.992 6.666 1.00 91.00 96 THR A C 1
ATOM 744 O O . THR A 1 96 ? -9.131 9.680 5.596 1.00 91.00 96 THR A O 1
ATOM 747 N N . PRO A 1 97 ? -10.549 9.175 7.280 1.00 90.81 97 PRO A N 1
ATOM 748 C CA . PRO A 1 97 ? -10.877 7.846 6.761 1.00 90.81 97 PRO A CA 1
ATOM 749 C C . PRO A 1 97 ? -11.350 7.867 5.302 1.00 90.81 97 PRO A C 1
ATOM 751 O O . PRO A 1 97 ? -10.940 7.027 4.503 1.00 90.81 97 PRO A O 1
ATOM 754 N N . GLN A 1 98 ? -12.135 8.879 4.921 1.00 93.00 98 GLN A N 1
ATOM 755 C CA . GLN A 1 98 ? -12.637 9.051 3.558 1.00 93.00 98 GLN A CA 1
ATOM 756 C C . GLN A 1 98 ? -11.524 9.372 2.542 1.00 93.00 98 GLN A C 1
ATOM 758 O O . GLN A 1 98 ? -11.515 8.850 1.423 1.00 93.00 98 GLN A O 1
ATOM 763 N N . GLU A 1 99 ? -10.551 10.206 2.920 1.00 94.50 99 GLU A N 1
ATOM 764 C CA . GLU A 1 99 ? -9.413 10.521 2.054 1.00 94.50 99 GLU A CA 1
ATOM 765 C C . GLU A 1 99 ? -8.481 9.313 1.909 1.00 94.50 99 GLU A C 1
ATOM 767 O O . GLU A 1 99 ? -8.022 9.014 0.801 1.00 94.50 99 GLU A O 1
ATOM 772 N N . LEU A 1 100 ? -8.246 8.577 3.000 1.00 94.62 100 LEU A N 1
ATOM 773 C CA . LEU A 1 100 ? -7.478 7.335 2.969 1.00 94.62 100 LEU A CA 1
ATOM 774 C C . LEU A 1 100 ? -8.181 6.273 2.108 1.00 94.62 100 LEU A C 1
ATOM 776 O O . LEU A 1 100 ? -7.530 5.648 1.275 1.00 94.62 100 LEU A O 1
ATOM 780 N N . TYR A 1 101 ? -9.508 6.145 2.207 1.00 95.31 101 TYR A N 1
ATOM 781 C CA . TYR A 1 101 ? -10.322 5.255 1.373 1.00 95.31 101 TYR A CA 1
ATOM 782 C C . TYR A 1 101 ? -10.126 5.533 -0.121 1.00 95.31 101 TYR A C 1
ATOM 784 O O . TYR A 1 101 ? -9.838 4.620 -0.906 1.00 95.31 101 TYR A O 1
ATOM 792 N N . ARG A 1 102 ? -10.210 6.809 -0.519 1.00 96.69 102 ARG A N 1
ATOM 793 C CA . ARG A 1 102 ? -10.005 7.229 -1.910 1.00 96.69 102 ARG A CA 1
ATOM 794 C C . ARG A 1 102 ? -8.590 6.901 -2.390 1.00 96.69 102 ARG A C 1
ATOM 796 O O . ARG A 1 102 ? -8.429 6.350 -3.479 1.00 96.69 102 ARG A O 1
ATOM 803 N N . ARG A 1 103 ? -7.568 7.202 -1.581 1.00 96.69 103 ARG A N 1
ATOM 804 C CA . ARG A 1 103 ? -6.161 6.925 -1.920 1.00 96.69 103 ARG A CA 1
ATOM 805 C C . ARG A 1 103 ? -5.877 5.437 -2.046 1.00 96.69 103 ARG A C 1
ATOM 807 O O . ARG A 1 103 ? -5.279 5.033 -3.039 1.00 96.69 103 ARG A O 1
ATOM 814 N N . CYS A 1 104 ? -6.347 4.624 -1.102 1.00 96.56 104 CYS A N 1
ATOM 815 C CA . CYS A 1 104 ? -6.217 3.171 -1.167 1.00 96.56 104 CYS A CA 1
ATOM 816 C C . CYS A 1 104 ? -6.887 2.610 -2.425 1.00 96.56 104 CYS A C 1
ATOM 818 O O . CYS A 1 104 ? -6.317 1.740 -3.071 1.00 96.56 104 CYS A O 1
ATOM 820 N N . GLY A 1 105 ? -8.041 3.150 -2.830 1.00 97.25 105 GLY A N 1
ATOM 821 C CA . GLY A 1 105 ? -8.691 2.777 -4.086 1.00 97.25 105 GLY A CA 1
ATOM 822 C C . GLY A 1 105 ? -7.845 3.055 -5.330 1.00 97.25 105 GLY A C 1
ATOM 823 O O . GLY A 1 105 ? -7.697 2.173 -6.172 1.00 97.25 105 GLY A O 1
ATOM 824 N N . VAL A 1 106 ? -7.267 4.255 -5.437 1.00 97.62 106 VAL A N 1
ATOM 825 C CA . VAL A 1 106 ? -6.397 4.620 -6.569 1.00 97.62 106 VAL A CA 1
ATOM 826 C C . VAL A 1 106 ? -5.124 3.773 -6.577 1.00 97.62 106 VAL A C 1
ATOM 828 O O . VAL A 1 106 ? -4.780 3.205 -7.612 1.00 97.62 106 VAL A O 1
ATOM 831 N N . LEU A 1 107 ? -4.455 3.636 -5.427 1.00 97.25 107 LEU A N 1
ATOM 832 C CA . LEU A 1 107 ? -3.247 2.818 -5.297 1.00 97.25 107 LEU A CA 1
ATOM 833 C C . LEU A 1 107 ? -3.506 1.365 -5.681 1.00 97.25 107 LEU A C 1
ATOM 835 O O . LEU A 1 107 ? -2.717 0.788 -6.420 1.00 97.25 107 LEU A O 1
ATOM 839 N N . ALA A 1 108 ? -4.623 0.793 -5.239 1.00 97.62 108 ALA A N 1
ATOM 840 C CA . ALA A 1 108 ? -4.956 -0.587 -5.535 1.00 97.62 108 ALA A CA 1
ATOM 841 C C . ALA A 1 108 ? -5.155 -0.843 -7.036 1.00 97.62 108 ALA A C 1
ATOM 843 O O . ALA A 1 108 ? -4.662 -1.838 -7.564 1.00 97.62 108 ALA A O 1
ATOM 844 N N . ILE A 1 109 ? -5.816 0.080 -7.746 1.00 97.56 109 ILE A N 1
ATOM 845 C CA . ILE A 1 109 ? -5.960 0.002 -9.207 1.00 97.56 109 ILE A CA 1
ATOM 846 C C . ILE A 1 109 ? -4.583 0.088 -9.878 1.00 97.56 109 ILE A C 1
ATOM 848 O O . ILE A 1 109 ? -4.269 -0.737 -10.734 1.00 97.56 109 ILE A O 1
ATOM 852 N N . CYS A 1 110 ? -3.736 1.036 -9.464 1.00 97.06 110 CYS A N 1
ATOM 853 C CA . CYS A 1 110 ? -2.380 1.168 -9.998 1.00 97.06 110 CYS A CA 1
ATOM 854 C C . CYS A 1 110 ? -1.529 -0.087 -9.749 1.00 97.06 110 CYS A C 1
ATOM 856 O O . CYS A 1 110 ? -0.832 -0.531 -10.657 1.00 97.06 110 CYS A O 1
ATOM 858 N N . GLN A 1 111 ? -1.615 -0.684 -8.558 1.00 96.62 111 GLN A N 1
ATOM 859 C CA . GLN A 1 111 ? -0.913 -1.919 -8.202 1.00 96.62 111 GLN A CA 1
ATOM 860 C C . GLN A 1 111 ? -1.360 -3.104 -9.062 1.00 96.62 111 GLN A C 1
ATOM 862 O O . GLN A 1 111 ? -0.519 -3.871 -9.520 1.00 96.62 111 GLN A O 1
ATOM 867 N N . ILE A 1 112 ? -2.661 -3.240 -9.331 1.00 96.62 112 ILE A N 1
ATOM 868 C CA . ILE A 1 112 ? -3.184 -4.318 -10.181 1.00 96.62 112 ILE A CA 1
ATOM 869 C C . ILE A 1 112 ? -2.740 -4.130 -11.635 1.00 96.62 112 ILE A C 1
ATOM 871 O O . ILE A 1 112 ? -2.295 -5.088 -12.261 1.00 96.62 112 ILE A O 1
ATOM 875 N N . LEU A 1 113 ? -2.828 -2.906 -12.166 1.00 95.75 113 LEU A N 1
ATOM 876 C CA . LEU A 1 113 ? -2.450 -2.613 -13.551 1.00 95.75 113 LEU A CA 1
ATOM 877 C C . LEU A 1 113 ? -0.944 -2.772 -13.782 1.00 95.75 113 LEU A C 1
ATOM 879 O O . LEU A 1 113 ? -0.532 -3.420 -14.742 1.00 95.75 113 LEU A O 1
ATOM 883 N N . LEU A 1 114 ? -0.121 -2.200 -12.899 1.00 93.12 114 LEU A N 1
ATOM 884 C CA . LEU A 1 114 ? 1.336 -2.269 -13.014 1.00 93.12 114 LEU A CA 1
ATOM 885 C C . LEU A 1 114 ? 1.873 -3.656 -12.632 1.00 93.12 114 LEU A C 1
ATOM 887 O O . LEU A 1 114 ? 2.868 -4.116 -13.184 1.00 93.12 114 LEU A O 1
ATOM 891 N N . GLY A 1 115 ? 1.187 -4.348 -11.724 1.00 88.06 115 GLY A N 1
ATOM 892 C CA . GLY A 1 115 ? 1.540 -5.673 -11.234 1.00 88.06 115 GLY A CA 1
ATOM 893 C C . GLY A 1 115 ? 1.165 -6.830 -12.161 1.00 88.06 115 GLY A C 1
ATOM 894 O O . GLY A 1 115 ? 1.423 -7.970 -11.806 1.00 88.06 115 GLY A O 1
ATOM 895 N N . LEU A 1 116 ? 0.610 -6.628 -13.359 1.00 88.88 116 LEU A N 1
ATOM 896 C CA . LEU A 1 116 ? 0.302 -7.765 -14.251 1.00 88.88 116 LEU A CA 1
ATOM 897 C C . LEU A 1 116 ? 1.531 -8.640 -14.568 1.00 88.88 116 LEU A C 1
ATOM 899 O O . LEU A 1 116 ? 1.397 -9.832 -14.836 1.00 88.88 116 LEU A O 1
ATOM 903 N N . THR A 1 117 ? 2.734 -8.073 -14.477 1.00 84.19 117 THR A N 1
ATOM 904 C CA . THR A 1 117 ? 4.009 -8.796 -14.604 1.00 84.19 117 THR A CA 1
ATOM 905 C C . THR A 1 117 ? 4.608 -9.241 -13.263 1.00 84.19 117 THR A C 1
ATOM 907 O O . THR A 1 117 ? 5.700 -9.801 -13.232 1.00 84.19 117 THR A O 1
ATOM 910 N N . ASN A 1 118 ? 3.939 -8.958 -12.145 1.00 89.19 118 ASN A N 1
ATOM 911 C CA . ASN A 1 118 ? 4.429 -9.149 -10.787 1.00 89.19 118 ASN A CA 1
ATOM 912 C C . ASN A 1 118 ? 3.288 -9.488 -9.808 1.00 89.19 118 ASN A C 1
ATOM 914 O O . ASN A 1 118 ? 2.517 -8.630 -9.382 1.00 89.19 118 ASN A O 1
ATOM 918 N N . VAL A 1 119 ? 3.211 -10.756 -9.402 1.00 93.62 119 VAL A N 1
ATOM 919 C CA . VAL A 1 119 ? 2.104 -11.275 -8.581 1.00 93.62 119 VAL A CA 1
ATOM 920 C C . VAL A 1 119 ? 1.973 -10.551 -7.236 1.00 93.62 119 VAL A C 1
ATOM 922 O O . VAL A 1 119 ? 0.856 -10.362 -6.760 1.00 93.62 119 VAL A O 1
ATOM 925 N N . LEU A 1 120 ? 3.081 -10.120 -6.621 1.00 94.81 120 LEU A N 1
ATOM 926 C CA . LEU A 1 120 ? 3.040 -9.564 -5.266 1.00 94.81 120 LEU A CA 1
ATOM 927 C C . LEU A 1 120 ? 2.275 -8.221 -5.193 1.00 94.81 120 LEU A C 1
ATOM 929 O O . LEU A 1 120 ? 1.320 -8.155 -4.417 1.00 94.81 120 LEU A O 1
ATOM 933 N N . PRO A 1 121 ? 2.578 -7.192 -6.015 1.00 94.06 121 PRO A N 1
ATOM 934 C CA . PRO A 1 121 ? 1.764 -5.977 -6.088 1.00 94.06 121 PRO A CA 1
ATOM 935 C C . PRO A 1 121 ? 0.294 -6.243 -6.421 1.00 94.06 121 PRO A C 1
ATOM 937 O O . PRO A 1 121 ? -0.577 -5.594 -5.851 1.00 94.06 121 PRO A O 1
ATOM 940 N N . VAL A 1 122 ? -0.016 -7.226 -7.276 1.00 96.75 122 VAL A N 1
ATOM 941 C CA . VAL A 1 122 ? -1.417 -7.574 -7.587 1.00 96.75 122 VAL A CA 1
ATOM 942 C C . VAL A 1 122 ? -2.144 -8.058 -6.340 1.00 96.75 122 VAL A C 1
ATOM 944 O O . VAL A 1 122 ? -3.249 -7.596 -6.062 1.00 96.75 122 VAL A O 1
ATOM 947 N N . VAL A 1 123 ? -1.526 -8.950 -5.561 1.00 97.12 123 VAL A N 1
ATOM 948 C CA . VAL A 1 123 ? -2.104 -9.429 -4.299 1.00 97.12 123 VAL A CA 1
ATOM 949 C C . VAL A 1 123 ? -2.301 -8.268 -3.323 1.00 97.12 123 VAL A C 1
ATOM 951 O O . VAL A 1 123 ? -3.382 -8.143 -2.749 1.00 97.12 123 VAL A O 1
ATOM 954 N N . CYS A 1 124 ? -1.314 -7.378 -3.176 1.00 97.25 124 CYS A N 1
ATOM 955 C CA . CYS A 1 124 ? -1.444 -6.178 -2.346 1.00 97.25 124 CYS A CA 1
ATOM 956 C C . CYS A 1 124 ? -2.607 -5.280 -2.802 1.00 97.25 124 CYS A C 1
ATOM 958 O O . CYS A 1 124 ? -3.386 -4.825 -1.963 1.00 97.25 124 CYS A O 1
ATOM 960 N N . GLY A 1 125 ? -2.788 -5.105 -4.112 1.00 96.75 125 GLY A N 1
ATOM 961 C CA . GLY A 1 125 ? -3.865 -4.291 -4.674 1.00 96.75 125 GLY A CA 1
ATOM 962 C C . GLY A 1 125 ? -5.238 -4.907 -4.435 1.00 96.75 125 GLY A C 1
ATOM 963 O O . GLY A 1 125 ? -6.164 -4.218 -4.011 1.00 96.75 125 GLY A O 1
ATOM 964 N N . VAL A 1 126 ? -5.374 -6.222 -4.614 1.00 97.19 126 VAL A N 1
ATOM 965 C CA . VAL A 1 126 ? -6.618 -6.936 -4.290 1.00 97.19 126 VAL A CA 1
ATOM 966 C C . VAL A 1 126 ? -6.949 -6.802 -2.804 1.00 97.19 126 VAL A C 1
ATOM 968 O O . VAL A 1 126 ? -8.088 -6.483 -2.468 1.00 97.19 126 VAL A O 1
ATOM 971 N N . LEU A 1 127 ? -5.969 -6.976 -1.910 1.00 96.75 127 LEU A N 1
ATOM 972 C CA . LEU A 1 127 ? -6.178 -6.7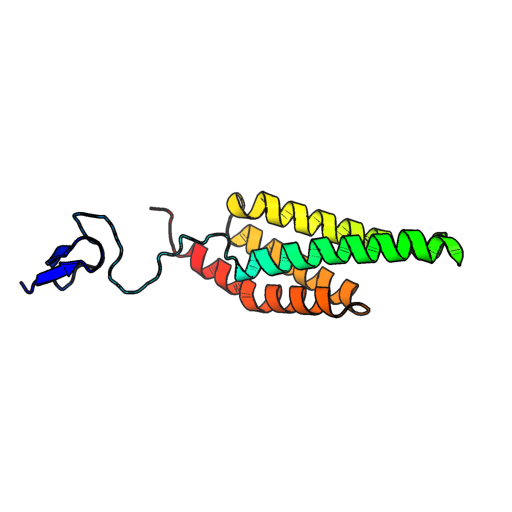96 -0.469 1.00 96.75 127 LEU A CA 1
ATOM 973 C C . LEU A 1 127 ? -6.653 -5.373 -0.144 1.00 96.75 127 LEU A C 1
ATOM 975 O O . LEU A 1 127 ? -7.609 -5.209 0.611 1.00 96.75 127 LEU A O 1
ATOM 979 N N . LEU A 1 128 ? -6.054 -4.347 -0.753 1.00 96.69 128 LEU A N 1
ATOM 980 C CA . LEU A 1 128 ? -6.493 -2.965 -0.562 1.00 96.69 128 LEU A CA 1
ATOM 981 C C . LEU A 1 128 ? -7.921 -2.722 -1.056 1.00 96.69 128 LEU A C 1
ATOM 983 O O . LEU A 1 128 ? -8.686 -2.061 -0.357 1.00 96.69 128 LEU A O 1
ATOM 987 N N . LEU A 1 129 ? -8.314 -3.267 -2.212 1.00 96.31 129 LEU A N 1
ATOM 988 C CA . LEU A 1 129 ? -9.696 -3.154 -2.694 1.00 96.31 129 LEU A CA 1
ATOM 989 C C . LEU A 1 129 ? -10.694 -3.863 -1.780 1.00 96.31 129 LEU A C 1
ATOM 991 O O . LEU A 1 129 ? -11.769 -3.324 -1.543 1.00 96.31 129 LEU A O 1
ATOM 995 N N . VAL A 1 130 ? -10.348 -5.046 -1.272 1.00 95.69 130 VAL A N 1
ATOM 996 C CA . VAL A 1 130 ? -11.239 -5.845 -0.418 1.00 95.69 130 VAL A CA 1
ATOM 997 C C . VAL A 1 130 ? -11.410 -5.208 0.959 1.00 95.69 130 VAL A C 1
ATOM 999 O O . VAL A 1 130 ? -12.510 -5.203 1.505 1.00 95.69 130 VAL A O 1
ATOM 1002 N N . TYR A 1 131 ? -10.334 -4.676 1.541 1.00 94.12 131 TYR A N 1
ATOM 1003 C CA . TYR A 1 131 ? -10.356 -4.208 2.926 1.00 94.12 131 TYR A CA 1
ATOM 1004 C C . TYR A 1 131 ? -10.579 -2.704 3.088 1.00 94.12 131 TYR A C 1
ATOM 1006 O O . TYR A 1 131 ? -10.883 -2.286 4.204 1.00 94.12 131 TYR A O 1
ATOM 1014 N N . ARG A 1 132 ? -10.499 -1.879 2.031 1.00 94.00 132 ARG A N 1
ATOM 1015 C CA . ARG A 1 132 ? -10.707 -0.420 2.157 1.00 94.00 132 ARG A CA 1
ATOM 1016 C C . ARG A 1 132 ? -12.070 -0.035 2.723 1.00 94.00 132 ARG A C 1
ATOM 1018 O O . ARG A 1 132 ? -12.142 0.966 3.423 1.00 94.00 132 ARG A O 1
ATOM 1025 N N . ASP A 1 133 ? -13.119 -0.826 2.495 1.00 91.75 133 ASP A N 1
ATOM 1026 C CA . ASP A 1 133 ? -14.465 -0.529 3.006 1.00 91.75 133 ASP A CA 1
ATOM 1027 C C . ASP A 1 133 ? -14.500 -0.522 4.544 1.00 91.75 133 ASP A C 1
ATOM 1029 O O . ASP A 1 133 ? -15.345 0.138 5.145 1.00 91.75 133 ASP A O 1
ATOM 1033 N N . ARG A 1 134 ? -13.520 -1.164 5.206 1.00 88.56 134 ARG A N 1
ATOM 1034 C CA . ARG A 1 134 ? -13.337 -1.065 6.662 1.00 88.56 134 ARG A CA 1
ATOM 1035 C C . ARG A 1 134 ? -13.114 0.368 7.127 1.00 88.56 134 ARG A C 1
ATOM 1037 O O . ARG A 1 134 ? -13.492 0.662 8.249 1.00 88.56 134 ARG A O 1
ATOM 1044 N N . LEU A 1 135 ? -12.547 1.243 6.294 1.00 89.06 135 LEU A N 1
ATOM 1045 C CA . LEU A 1 135 ? -12.324 2.653 6.626 1.00 89.06 135 LEU A CA 1
ATOM 1046 C C . LEU A 1 135 ? -13.636 3.424 6.808 1.00 89.06 135 LEU A C 1
ATOM 1048 O O . LEU A 1 135 ? -13.676 4.344 7.617 1.00 89.06 135 LEU A O 1
ATOM 1052 N N . LEU A 1 136 ? -14.715 3.019 6.130 1.00 87.62 136 LEU A N 1
ATOM 1053 C CA . LEU A 1 136 ? -16.031 3.647 6.285 1.00 87.62 136 LEU A CA 1
ATOM 1054 C C . LEU A 1 136 ? -16.601 3.411 7.691 1.00 87.62 136 LEU A C 1
ATOM 1056 O O . LEU A 1 136 ? -17.238 4.291 8.256 1.00 87.62 136 LEU A O 1
ATOM 1060 N N . ALA A 1 137 ? -16.283 2.271 8.313 1.00 84.75 137 ALA A N 1
ATOM 1061 C CA . ALA A 1 137 ? -16.692 1.989 9.689 1.00 84.75 137 ALA A CA 1
ATOM 1062 C C . ALA A 1 137 ? -16.011 2.906 10.728 1.00 84.75 137 ALA A C 1
ATOM 1064 O O . ALA A 1 137 ? -16.550 3.082 11.816 1.00 84.75 137 ALA A O 1
ATOM 1065 N N . TYR A 1 138 ? -14.849 3.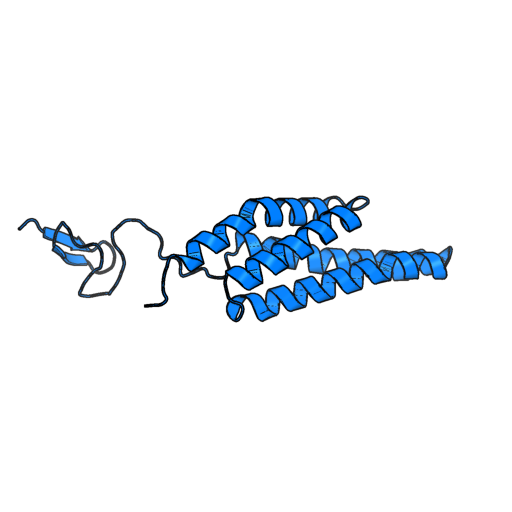497 10.410 1.00 78.25 138 TYR A N 1
ATOM 1066 C CA . TYR A 1 138 ? -14.175 4.471 11.284 1.00 78.25 138 TYR A CA 1
ATOM 1067 C C . TYR A 1 138 ? -14.805 5.869 11.190 1.00 78.25 138 TYR A C 1
ATOM 1069 O O . TYR A 1 138 ? -14.672 6.657 12.122 1.00 78.25 138 TYR A O 1
ATOM 1077 N N . GLU A 1 139 ? -15.485 6.192 10.085 1.00 77.44 139 GLU A N 1
ATOM 1078 C CA . GLU A 1 139 ? -16.191 7.470 9.919 1.00 77.44 139 GLU A CA 1
ATOM 1079 C C . GLU A 1 139 ? -17.417 7.561 10.843 1.00 77.44 139 GLU A C 1
ATOM 1081 O O . GLU A 1 139 ? -17.724 8.624 11.375 1.00 77.44 139 GLU A O 1
ATOM 1086 N N . GLU A 1 140 ? -18.074 6.427 11.097 1.00 71.19 140 GLU A N 1
ATOM 1087 C CA . GLU A 1 140 ? -19.253 6.336 11.966 1.00 71.19 140 GLU A CA 1
ATOM 1088 C C . GLU A 1 140 ? -18.919 6.422 13.467 1.00 71.19 140 GLU A C 1
ATOM 1090 O O . GLU A 1 140 ? -19.811 6.641 14.289 1.00 71.19 140 GLU A O 1
ATOM 1095 N N . THR A 1 141 ? -17.645 6.268 13.848 1.00 63.62 141 THR A N 1
ATOM 1096 C CA . THR A 1 141 ? -17.188 6.379 15.239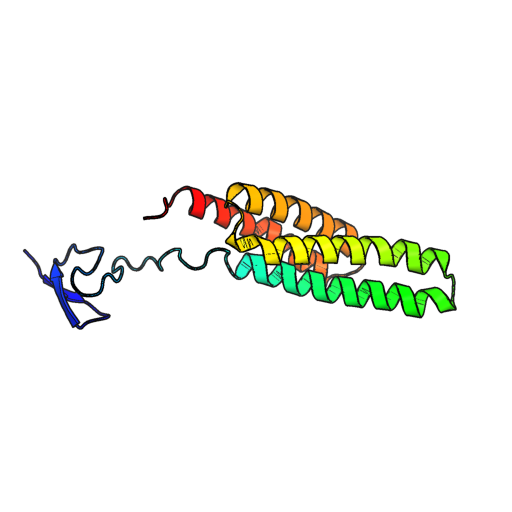 1.00 63.62 141 THR A CA 1
ATOM 1097 C C . THR A 1 141 ? -16.555 7.750 15.481 1.00 63.62 141 THR A C 1
ATOM 1099 O O . THR A 1 141 ? -15.390 7.943 15.126 1.00 63.62 141 THR A O 1
ATOM 1102 N N . PRO A 1 142 ? -17.270 8.722 16.079 1.00 51.22 142 PRO A N 1
ATOM 1103 C CA . PRO A 1 142 ? -16.689 10.030 16.346 1.00 51.22 142 PRO A CA 1
ATOM 1104 C C . PRO A 1 142 ? -15.512 9.904 17.329 1.00 51.22 142 PRO A C 1
ATOM 1106 O O . PRO A 1 142 ? -15.584 9.096 18.263 1.00 51.22 142 PRO A O 1
ATOM 1109 N N . PRO A 1 143 ? -14.438 10.698 17.158 1.00 53.94 143 PRO A N 1
ATOM 1110 C CA . PRO A 1 143 ? -13.397 10.801 18.171 1.00 53.94 143 PRO A CA 1
ATOM 1111 C C . PRO A 1 143 ? -14.031 11.321 19.470 1.00 53.94 143 PRO A C 1
ATOM 1113 O O . PRO A 1 143 ? -14.696 12.358 19.459 1.00 53.94 143 PRO A O 1
ATOM 1116 N N . MET A 1 144 ? -13.884 10.555 20.558 1.00 50.44 144 MET A N 1
ATOM 1117 C CA . MET A 1 144 ? -14.319 10.946 21.907 1.00 50.44 144 MET A CA 1
ATOM 1118 C C . MET A 1 144 ? -13.445 12.059 22.475 1.00 50.44 144 MET A C 1
ATOM 1120 O O . MET A 1 144 ? -12.207 11.943 22.330 1.00 50.44 144 MET A O 1
#

pLDDT: mean 88.67, std 11.81, range [50.41, 98.19]

Sequence (144 aa):
MSVKKCPFCAEEIAAEAIKCKHCGSMLDGRTPVFDYPPVILTGPIMVSAVWNLLTGAWWGFSGISWLPCIGLFIAVPYVILAYYEIMTFQRAETLTPQELYRRCGVLAICQILLGLTNVLPVVCGVLLLVYRDRLLAYEETPPM

Radius of gyration: 21.9 Å; chains: 1; bounding box: 52×24×65 Å

Foldseek 3Di:
DDWDADPPPRDIDHPPDQADPPPRDGDPPPPPPPCFVPCLQLVLLQQLLVVLQVQLVCLCPVVCVPPNVVSNVLSVLSNVLSVLSVVLSVCRRVDQLVRNLVSLLVSLVSLCVSCPVPVSSPVSSVSSVVCSVVSVVVVVDDDD

Secondary structure (DSSP, 8-state):
--EEE-TTT--EEETT-SB-TTT--B-SS---S--PSPHHHHHHHHHHHHHHHHHHHHHHHHHTTT-HHHHHHHHHHHHHHHHHHHHHHHHTTTS-HHHHHHHHHHHHHHHHHHGGG-HHHHHHHHHHHHHGGGGHHHHSS---